Protein AF-K9DBS8-F1 (afdb_monomer)

Sequence (72 aa):
MASPIIRDPHIDEDMVLRAMFEARKRVFIDLLKWDLPVLADRYEVDHFDTPDAQYLVLTDTELHHRASTRLL

Secondary structure (DSSP, 8-state):
-PPP----TT--HHHHHHHHHHHHIIIIIIIT-----EETTTEE--TT--TT-EEEEEE-TT--EEEEEEE-

Structure (mmCIF, N/CA/C/O backbone):
data_AF-K9DBS8-F1
#
_entry.id   AF-K9DBS8-F1
#
loop_
_atom_site.group_PDB
_atom_site.id
_atom_site.type_symbol
_atom_site.label_atom_id
_atom_site.label_alt_id
_atom_site.label_comp_id
_atom_site.label_asym_id
_atom_site.label_entity_id
_atom_site.label_seq_id
_atom_site.pdbx_PDB_ins_code
_atom_site.Cartn_x
_atom_site.Cartn_y
_atom_site.Cartn_z
_atom_site.occupancy
_atom_site.B_iso_or_equiv
_atom_site.auth_seq_id
_atom_site.auth_comp_id
_atom_site.auth_asym_id
_atom_site.auth_atom_id
_atom_site.pdbx_PDB_model_num
ATOM 1 N N . MET A 1 1 ? -26.360 -12.325 2.866 1.00 41.97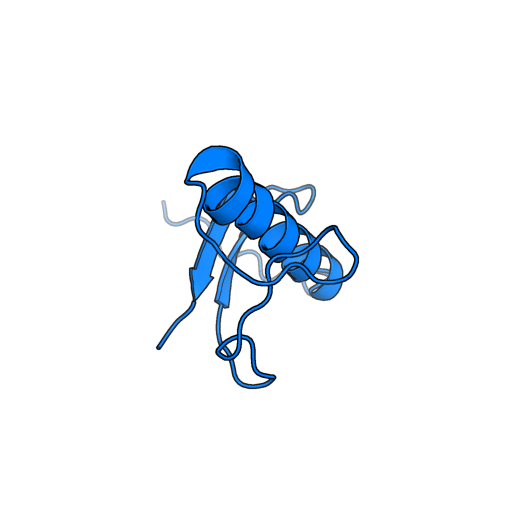 1 MET A N 1
ATOM 2 C CA . MET A 1 1 ? -26.597 -11.687 1.556 1.00 41.97 1 MET A CA 1
ATOM 3 C C . MET A 1 1 ? -25.256 -11.174 1.072 1.00 41.97 1 MET A C 1
ATOM 5 O O . MET A 1 1 ? -24.624 -10.449 1.826 1.00 41.97 1 MET A O 1
ATOM 9 N N . ALA A 1 2 ? -24.763 -11.632 -0.079 1.00 47.44 2 ALA A N 1
ATOM 10 C CA . ALA A 1 2 ? -23.516 -11.111 -0.632 1.00 47.44 2 ALA A CA 1
ATOM 11 C C . ALA A 1 2 ? -23.775 -9.672 -1.091 1.00 47.44 2 ALA A C 1
ATOM 13 O O . ALA A 1 2 ? -24.665 -9.453 -1.914 1.00 47.44 2 ALA A O 1
ATOM 14 N N . SER A 1 3 ? -23.067 -8.702 -0.509 1.00 50.12 3 SER A N 1
ATOM 15 C CA . SER A 1 3 ? -23.135 -7.315 -0.963 1.00 50.12 3 SER A CA 1
ATOM 16 C C . SER A 1 3 ? -22.774 -7.260 -2.448 1.00 50.12 3 SER A C 1
ATOM 18 O O . SER A 1 3 ? -21.818 -7.929 -2.853 1.00 50.12 3 SER A O 1
ATOM 20 N N . PRO A 1 4 ? -23.516 -6.500 -3.272 1.00 51.25 4 PRO A N 1
ATOM 21 C CA . PRO A 1 4 ? -23.128 -6.305 -4.655 1.00 51.25 4 PRO A CA 1
ATOM 22 C C . PRO A 1 4 ? -21.753 -5.644 -4.641 1.00 51.25 4 PRO A C 1
ATOM 24 O O . PRO A 1 4 ? -21.544 -4.656 -3.937 1.00 51.25 4 PRO A O 1
ATOM 27 N N . ILE A 1 5 ? -20.803 -6.214 -5.379 1.00 59.56 5 ILE A N 1
ATOM 28 C CA . ILE A 1 5 ? -19.554 -5.523 -5.683 1.00 59.56 5 ILE A CA 1
ATOM 29 C C . ILE A 1 5 ? -19.979 -4.282 -6.465 1.00 59.56 5 ILE A C 1
ATOM 31 O O . ILE A 1 5 ? -20.364 -4.388 -7.631 1.00 59.56 5 ILE A O 1
ATOM 35 N N . ILE A 1 6 ? -20.011 -3.132 -5.793 1.00 56.97 6 ILE A N 1
ATOM 36 C CA . ILE A 1 6 ? -20.296 -1.848 -6.420 1.00 56.97 6 ILE A CA 1
ATOM 37 C C . ILE A 1 6 ? -19.121 -1.594 -7.360 1.00 56.97 6 ILE A C 1
ATOM 39 O O . ILE A 1 6 ? -18.032 -1.229 -6.930 1.00 56.97 6 ILE A O 1
ATOM 43 N N . ARG A 1 7 ? -19.320 -1.865 -8.651 1.00 56.38 7 ARG A N 1
ATOM 44 C CA . ARG A 1 7 ? -18.426 -1.381 -9.699 1.00 56.38 7 ARG A CA 1
ATOM 45 C C . ARG A 1 7 ? -18.800 0.072 -9.937 1.00 56.38 7 ARG A C 1
ATOM 47 O O . ARG A 1 7 ? -19.604 0.355 -10.820 1.00 56.38 7 ARG A O 1
ATOM 54 N N . ASP A 1 8 ? -18.304 0.957 -9.081 1.00 59.78 8 ASP A N 1
ATOM 55 C CA . ASP A 1 8 ? -18.437 2.391 -9.297 1.00 59.78 8 ASP A CA 1
ATOM 56 C C . ASP A 1 8 ? -17.405 2.802 -10.364 1.00 59.78 8 ASP A C 1
ATOM 58 O O . ASP A 1 8 ? -16.206 2.640 -10.131 1.00 59.78 8 ASP A O 1
ATOM 62 N N . PRO A 1 9 ? -17.816 3.268 -11.557 1.00 58.41 9 PRO A N 1
ATOM 63 C CA . PRO A 1 9 ? -16.901 3.632 -12.642 1.00 58.41 9 PRO A CA 1
ATOM 64 C C . PRO A 1 9 ? -16.072 4.904 -12.362 1.00 58.41 9 PRO A C 1
ATOM 66 O O . PRO A 1 9 ? -15.478 5.453 -13.289 1.00 58.41 9 PRO A O 1
ATOM 69 N N . HIS A 1 10 ? -16.052 5.399 -11.121 1.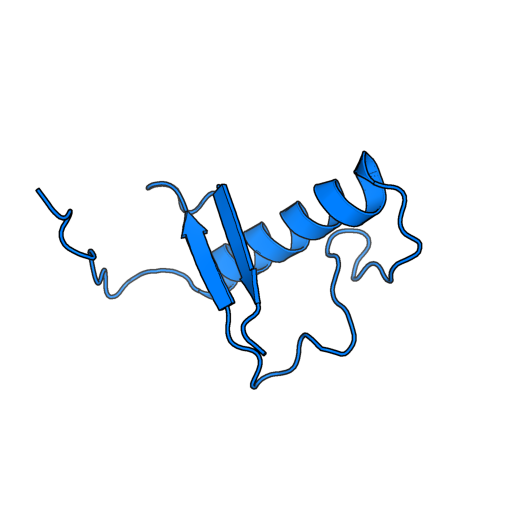00 69.62 10 HIS A N 1
ATOM 70 C CA . HIS A 1 10 ? -15.355 6.619 -10.703 1.00 69.62 10 HIS A CA 1
ATOM 71 C C . HIS A 1 10 ? -14.464 6.439 -9.463 1.00 69.62 10 HIS A C 1
ATOM 73 O O . HIS A 1 10 ? -14.188 7.408 -8.756 1.00 69.62 10 HIS A O 1
ATOM 79 N N . ILE A 1 11 ? -13.998 5.219 -9.175 1.00 78.19 11 ILE A N 1
ATOM 80 C CA . ILE A 1 11 ? -12.953 5.044 -8.158 1.00 78.19 11 ILE A CA 1
ATOM 81 C C . ILE A 1 11 ? -11.656 5.679 -8.670 1.00 78.19 11 ILE A C 1
ATOM 83 O O . ILE A 1 11 ? -11.135 5.293 -9.713 1.00 78.19 11 ILE A O 1
ATOM 87 N N . ASP A 1 12 ? -11.135 6.645 -7.916 1.00 90.00 12 ASP A N 1
ATOM 88 C CA . ASP A 1 12 ? -9.801 7.199 -8.130 1.00 90.00 12 ASP A CA 1
ATOM 89 C C . ASP A 1 12 ? -8.758 6.179 -7.642 1.00 90.00 12 ASP A C 1
ATOM 91 O O . ASP A 1 12 ? -8.438 6.088 -6.452 1.00 90.00 12 ASP A O 1
ATOM 95 N N . GLU A 1 13 ? -8.279 5.349 -8.570 1.00 90.00 13 GLU A N 1
ATOM 96 C CA . GLU A 1 13 ? -7.310 4.283 -8.293 1.00 90.00 13 GLU A CA 1
ATOM 97 C C . GLU A 1 13 ? -6.004 4.831 -7.697 1.00 90.00 13 GLU A C 1
ATOM 99 O O . GLU A 1 13 ? -5.448 4.228 -6.775 1.00 90.00 13 GLU A O 1
ATOM 104 N N . ASP A 1 14 ? -5.554 6.008 -8.140 1.00 92.88 14 ASP A N 1
ATOM 105 C CA . ASP A 1 14 ? -4.345 6.655 -7.626 1.00 92.88 14 ASP A CA 1
ATOM 106 C C . ASP A 1 14 ? -4.505 7.036 -6.151 1.00 92.88 14 ASP A C 1
ATOM 108 O O . ASP A 1 14 ? -3.584 6.840 -5.348 1.00 92.88 14 ASP A O 1
ATOM 112 N N . MET A 1 15 ? -5.670 7.564 -5.764 1.00 93.88 15 MET A N 1
ATOM 113 C CA . MET A 1 15 ? -5.970 7.851 -4.360 1.00 93.88 15 MET A CA 1
ATOM 114 C C . MET A 1 15 ? -5.970 6.580 -3.509 1.00 93.88 15 MET A C 1
ATOM 116 O O . MET A 1 15 ? -5.374 6.573 -2.426 1.00 93.88 15 MET A O 1
ATOM 120 N N . VAL A 1 16 ? -6.577 5.499 -4.006 1.00 95.12 16 VAL A N 1
ATOM 121 C CA . VAL A 1 16 ? -6.623 4.207 -3.302 1.00 95.12 16 VAL A CA 1
ATOM 122 C C . VAL A 1 16 ? -5.217 3.632 -3.111 1.00 95.12 16 VAL A C 1
ATOM 124 O O . VAL A 1 16 ? -4.860 3.220 -2.001 1.00 95.12 16 VAL A O 1
ATOM 127 N N . LEU A 1 17 ? -4.388 3.646 -4.156 1.00 95.69 17 LEU A N 1
ATOM 128 C CA . LEU A 1 17 ? -3.014 3.144 -4.094 1.00 95.69 17 LEU A CA 1
ATOM 129 C C . LEU A 1 17 ? -2.140 3.989 -3.161 1.00 95.69 17 LEU A C 1
ATOM 131 O O . LEU A 1 17 ? -1.405 3.436 -2.340 1.00 95.69 17 LEU A O 1
ATOM 135 N N . ARG A 1 18 ? -2.256 5.322 -3.199 1.00 96.25 18 ARG A N 1
ATOM 136 C CA . ARG A 1 18 ? -1.534 6.203 -2.262 1.00 96.25 18 ARG A CA 1
ATOM 137 C C . ARG A 1 18 ? -1.926 5.929 -0.813 1.00 96.25 18 ARG A C 1
ATOM 139 O O . ARG A 1 18 ? -1.045 5.821 0.041 1.00 96.25 18 ARG A O 1
ATOM 146 N N . ALA A 1 19 ? -3.222 5.772 -0.537 1.00 97.12 19 ALA A N 1
ATOM 147 C CA . ALA A 1 19 ? -3.703 5.439 0.801 1.00 97.12 19 ALA A CA 1
ATOM 148 C C . ALA A 1 19 ? -3.156 4.083 1.281 1.00 97.12 19 ALA A C 1
ATOM 150 O O . ALA A 1 19 ? -2.744 3.958 2.437 1.00 97.12 19 ALA A O 1
ATOM 151 N N . MET A 1 20 ? -3.094 3.090 0.388 1.00 97.88 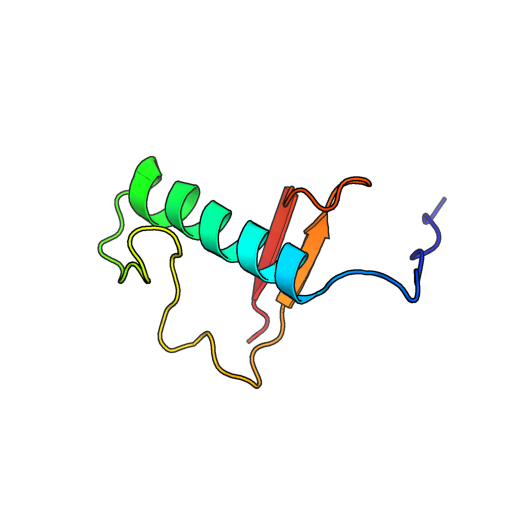20 MET A N 1
ATOM 152 C CA . MET A 1 20 ? -2.507 1.780 0.667 1.00 97.88 20 MET A CA 1
ATOM 153 C C . MET A 1 20 ? -1.011 1.866 1.006 1.00 97.88 20 MET A C 1
ATOM 155 O O . MET A 1 20 ? -0.601 1.344 2.043 1.00 97.88 20 MET A O 1
ATOM 159 N N . PHE A 1 21 ? -0.189 2.516 0.176 1.00 98.0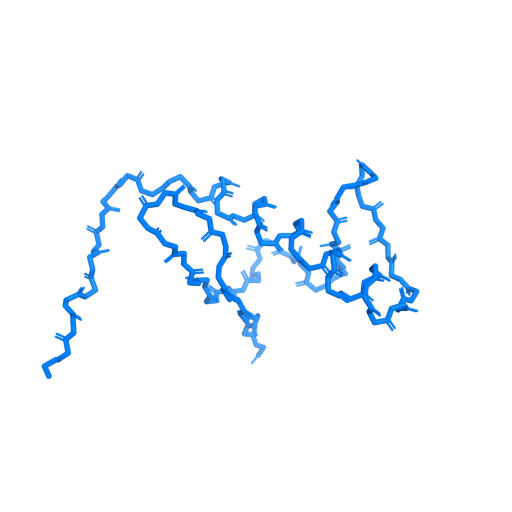6 21 PHE A N 1
ATOM 160 C CA . PHE A 1 21 ? 1.260 2.598 0.416 1.00 98.06 21 PHE A CA 1
ATOM 161 C C . PHE A 1 21 ? 1.613 3.413 1.667 1.00 98.06 21 PHE A C 1
ATOM 163 O O . PHE A 1 21 ? 2.578 3.105 2.372 1.00 98.06 21 PHE A O 1
ATOM 170 N N . GLU A 1 22 ? 0.808 4.425 1.998 1.00 98.25 22 GLU A N 1
ATOM 171 C CA . GLU A 1 22 ? 0.957 5.169 3.251 1.00 98.25 22 GLU A CA 1
ATOM 172 C C . GLU A 1 22 ? 0.601 4.289 4.464 1.00 98.25 22 GLU A C 1
ATOM 174 O O . GLU A 1 22 ? 1.301 4.293 5.481 1.00 98.25 22 GLU A O 1
ATOM 179 N N . ALA A 1 23 ? -0.458 3.478 4.356 1.00 98.12 23 ALA A N 1
ATOM 180 C CA . ALA A 1 23 ? -0.826 2.516 5.392 1.00 98.12 23 ALA A CA 1
ATOM 181 C C . ALA A 1 23 ? 0.244 1.432 5.586 1.00 98.12 23 ALA A C 1
ATOM 183 O O . ALA A 1 23 ? 0.548 1.077 6.727 1.00 98.12 23 ALA A O 1
ATOM 184 N N . ARG A 1 24 ? 0.864 0.953 4.503 1.00 98.31 24 ARG A N 1
ATOM 185 C CA . ARG A 1 24 ? 1.974 -0.008 4.565 1.00 98.31 24 ARG A CA 1
ATOM 186 C C . ARG A 1 24 ? 3.178 0.552 5.321 1.00 98.31 24 ARG A C 1
ATOM 188 O O . ARG A 1 24 ? 3.678 -0.139 6.205 1.00 98.31 24 ARG A O 1
ATOM 195 N N . LYS A 1 25 ? 3.567 1.817 5.101 1.00 98.44 25 LYS A N 1
ATOM 196 C CA . LYS A 1 25 ? 4.609 2.477 5.917 1.00 98.44 25 LYS A CA 1
ATOM 197 C C . LYS A 1 25 ? 4.246 2.451 7.402 1.00 98.44 25 LYS A C 1
ATOM 199 O O . LYS A 1 25 ? 5.067 2.043 8.224 1.00 98.44 25 LYS A O 1
ATOM 204 N N . ARG A 1 26 ? 3.011 2.841 7.748 1.00 98.12 26 ARG A N 1
ATOM 205 C CA . ARG A 1 26 ? 2.549 2.843 9.148 1.00 98.12 26 ARG A CA 1
ATOM 206 C C . ARG A 1 26 ? 2.637 1.459 9.791 1.00 98.12 26 ARG A C 1
ATOM 208 O O . ARG A 1 26 ? 3.014 1.347 10.953 1.00 98.12 26 ARG A O 1
ATOM 215 N N . VAL A 1 27 ? 2.281 0.408 9.057 1.00 97.88 27 VAL A N 1
ATOM 216 C CA . VAL A 1 27 ? 2.281 -0.960 9.588 1.00 97.88 27 VAL A CA 1
ATOM 217 C C . VAL A 1 27 ? 3.688 -1.551 9.591 1.00 97.88 27 VAL A C 1
ATOM 219 O O . VAL A 1 27 ? 4.191 -1.908 10.651 1.00 97.88 27 VAL A O 1
ATOM 222 N N . PHE A 1 28 ? 4.346 -1.660 8.443 1.00 98.12 28 PHE A N 1
ATOM 223 C CA . PHE A 1 28 ? 5.607 -2.393 8.334 1.00 98.12 28 PHE A CA 1
ATOM 224 C C . PHE A 1 28 ? 6.776 -1.643 8.967 1.00 98.12 28 PHE A C 1
ATOM 226 O O . PHE A 1 28 ? 7.567 -2.237 9.696 1.00 98.12 28 PHE A O 1
ATOM 233 N N . ILE A 1 29 ? 6.856 -0.332 8.760 1.00 97.94 29 ILE A N 1
ATOM 234 C CA . ILE A 1 29 ? 7.995 0.463 9.224 1.00 97.94 29 ILE A CA 1
ATOM 235 C C . ILE A 1 29 ? 7.689 1.060 10.593 1.00 97.94 29 ILE A C 1
ATOM 237 O O . ILE A 1 29 ? 8.420 0.820 11.552 1.00 97.94 29 ILE A O 1
ATOM 241 N N . ASP A 1 30 ? 6.592 1.804 10.735 1.00 97.94 30 ASP A N 1
ATOM 242 C CA . ASP A 1 30 ? 6.361 2.550 11.975 1.00 97.94 30 ASP A CA 1
ATOM 243 C C . ASP A 1 30 ? 5.939 1.634 13.135 1.00 97.94 30 ASP A C 1
ATOM 245 O O . ASP A 1 30 ? 6.414 1.828 14.256 1.00 97.94 30 ASP A O 1
ATOM 249 N N . LEU A 1 31 ? 5.088 0.633 12.892 1.00 98.19 31 LEU A N 1
ATOM 250 C CA . LEU A 1 31 ? 4.612 -0.295 13.923 1.00 98.19 31 LEU A CA 1
ATOM 251 C C . LEU A 1 31 ? 5.523 -1.520 14.074 1.00 98.19 31 LEU A C 1
ATOM 253 O O . LEU A 1 31 ? 5.977 -1.799 15.183 1.00 98.19 31 LEU A O 1
ATOM 257 N N . LEU A 1 32 ? 5.796 -2.246 12.985 1.00 98.25 32 LEU A N 1
ATOM 258 C CA . LEU A 1 32 ? 6.574 -3.491 13.023 1.00 98.25 32 LEU A CA 1
ATOM 259 C C . LEU A 1 32 ? 8.094 -3.275 12.988 1.00 98.25 32 LEU A C 1
ATOM 261 O O . LEU A 1 32 ? 8.833 -4.221 13.257 1.00 98.25 32 LEU A O 1
ATOM 265 N N . LYS A 1 33 ? 8.561 -2.047 12.721 1.00 97.81 33 LYS A N 1
ATOM 266 C CA . LYS A 1 33 ? 9.986 -1.663 12.729 1.00 97.81 33 LYS A CA 1
ATOM 267 C C . LYS A 1 33 ? 10.844 -2.418 11.713 1.00 97.81 33 LYS A C 1
ATOM 269 O O . LYS A 1 33 ? 12.018 -2.671 11.968 1.00 97.81 33 LYS A O 1
ATOM 274 N N . TRP A 1 34 ? 10.269 -2.787 10.572 1.00 97.94 34 TRP A N 1
ATOM 275 C CA . TRP A 1 34 ? 11.032 -3.381 9.479 1.00 97.94 34 TRP A CA 1
ATOM 276 C C . TRP A 1 34 ? 11.903 -2.323 8.801 1.00 97.94 34 TRP A C 1
ATOM 278 O O . TRP A 1 34 ? 11.497 -1.171 8.654 1.00 97.94 34 TRP A O 1
ATOM 288 N N . ASP A 1 35 ? 13.096 -2.737 8.381 1.00 96.75 35 ASP A N 1
ATOM 289 C CA . ASP A 1 35 ? 14.031 -1.901 7.632 1.00 96.75 35 ASP A CA 1
ATOM 290 C C . ASP A 1 35 ? 13.706 -1.997 6.134 1.00 96.75 35 ASP A C 1
ATOM 292 O O . ASP A 1 35 ? 14.156 -2.907 5.436 1.00 96.75 35 ASP A O 1
ATOM 296 N N . LEU A 1 36 ? 12.821 -1.112 5.672 1.00 96.00 36 LEU A N 1
ATOM 297 C CA . LEU A 1 36 ? 12.310 -1.060 4.301 1.00 96.00 36 LEU A CA 1
ATOM 298 C C . LEU A 1 36 ? 12.470 0.351 3.713 1.00 96.00 36 LEU A C 1
ATOM 300 O O . LEU A 1 36 ? 12.457 1.335 4.458 1.00 96.00 36 LEU A O 1
ATOM 304 N N . PRO A 1 37 ? 12.586 0.478 2.378 1.00 95.00 37 PRO A N 1
ATOM 305 C CA . PRO A 1 37 ? 12.681 1.776 1.720 1.00 95.00 37 PRO A CA 1
ATOM 306 C C . PRO A 1 37 ? 11.420 2.626 1.926 1.00 95.00 37 PRO A C 1
ATOM 308 O O . PRO A 1 37 ? 10.291 2.133 1.889 1.00 95.00 37 PRO A O 1
ATOM 311 N N . VAL A 1 38 ? 11.627 3.937 2.079 1.00 96.69 38 VAL A N 1
ATOM 312 C CA . VAL A 1 38 ? 10.552 4.933 2.134 1.00 96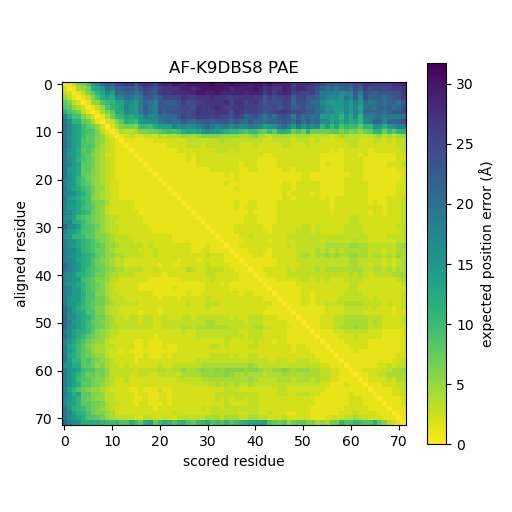.69 38 VAL A CA 1
ATOM 313 C C . VAL A 1 38 ? 10.685 5.884 0.950 1.00 96.69 38 VAL A C 1
ATOM 315 O O . VAL A 1 38 ? 11.705 6.550 0.779 1.00 96.69 38 VAL A O 1
ATOM 318 N N . LEU A 1 39 ? 9.635 5.975 0.140 1.00 96.50 39 LEU A N 1
ATOM 319 C CA . LEU A 1 39 ? 9.540 6.913 -0.968 1.00 96.50 39 LEU A CA 1
ATOM 320 C C . LEU A 1 39 ? 8.925 8.234 -0.491 1.00 96.50 39 LEU A C 1
ATOM 322 O O . LEU A 1 39 ? 7.846 8.250 0.109 1.00 96.50 39 LEU A O 1
ATOM 326 N N . ALA A 1 40 ? 9.606 9.342 -0.800 1.00 95.56 40 ALA A N 1
ATOM 327 C CA . ALA A 1 40 ? 9.185 10.705 -0.457 1.00 95.56 40 ALA A CA 1
ATOM 328 C C . ALA A 1 40 ? 8.829 10.879 1.035 1.00 95.56 40 ALA A C 1
ATOM 330 O O . ALA A 1 40 ? 7.871 11.577 1.365 1.00 95.56 40 ALA A O 1
ATOM 331 N N . ASP A 1 41 ? 9.550 10.173 1.915 1.00 95.69 41 ASP A N 1
ATOM 332 C CA . ASP A 1 41 ? 9.328 10.118 3.370 1.00 95.69 41 ASP A CA 1
ATOM 333 C C . ASP A 1 41 ? 7.902 9.716 3.802 1.00 95.69 41 ASP A C 1
ATOM 335 O O . ASP A 1 41 ? 7.519 9.872 4.966 1.00 95.69 41 ASP A O 1
ATOM 339 N N . ARG A 1 42 ? 7.101 9.163 2.882 1.00 97.38 42 ARG A N 1
ATOM 340 C CA . ARG A 1 42 ? 5.657 8.977 3.077 1.00 97.38 42 ARG A CA 1
ATOM 341 C C . ARG A 1 42 ? 5.150 7.579 2.755 1.00 97.38 42 ARG A C 1
ATOM 343 O O . ARG A 1 42 ? 4.253 7.099 3.444 1.00 97.38 42 ARG A O 1
ATOM 350 N N . TYR A 1 43 ? 5.702 6.930 1.740 1.00 98.25 43 TYR A N 1
ATOM 351 C CA . TYR A 1 43 ? 5.162 5.682 1.207 1.00 98.25 43 TYR A CA 1
ATOM 352 C C . TYR A 1 43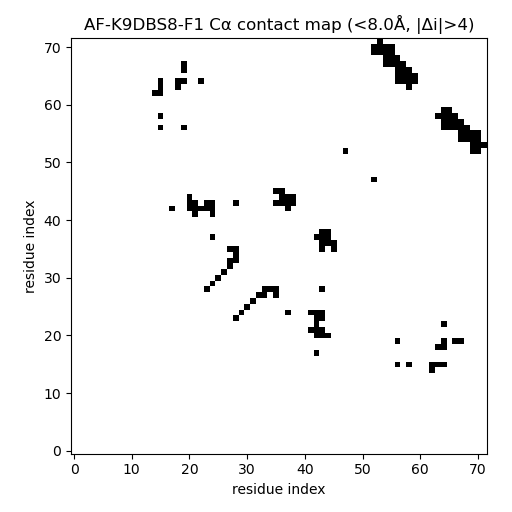 ? 6.157 4.545 1.385 1.00 98.25 43 TYR A C 1
ATOM 354 O O . TYR A 1 43 ? 7.345 4.729 1.141 1.00 98.25 43 TYR A O 1
ATOM 362 N N . GLU A 1 44 ? 5.679 3.370 1.779 1.00 98.06 44 GLU A N 1
ATOM 363 C CA . GLU A 1 44 ? 6.476 2.147 1.684 1.00 98.06 44 GLU A CA 1
ATOM 364 C C . GLU A 1 44 ? 6.206 1.518 0.317 1.00 98.06 44 GLU A C 1
ATOM 366 O O . GLU A 1 44 ? 5.055 1.222 0.001 1.00 98.06 44 GLU A O 1
ATOM 371 N N . VAL A 1 45 ? 7.257 1.406 -0.498 1.00 96.81 45 VAL A N 1
ATOM 372 C CA . VAL A 1 45 ? 7.227 0.852 -1.859 1.00 96.81 45 VAL A CA 1
ATOM 373 C C . VAL A 1 45 ? 8.489 0.013 -2.042 1.00 96.81 45 VAL A C 1
ATOM 375 O O . VAL A 1 45 ? 9.598 0.540 -1.929 1.00 96.81 45 VAL A O 1
ATOM 378 N N . ASP A 1 46 ? 8.328 -1.275 -2.329 1.00 94.81 46 ASP A N 1
ATOM 379 C CA . ASP A 1 46 ? 9.416 -2.237 -2.501 1.00 94.81 46 ASP A CA 1
ATOM 380 C C . ASP A 1 46 ? 9.604 -2.647 -3.977 1.00 94.81 46 ASP A C 1
ATOM 382 O O . ASP A 1 46 ? 8.929 -2.174 -4.889 1.00 94.81 46 ASP A O 1
ATOM 386 N N . HIS A 1 47 ? 10.563 -3.536 -4.238 1.00 94.50 47 HIS A N 1
ATOM 387 C CA . HIS A 1 47 ? 10.893 -3.981 -5.596 1.00 94.50 47 HIS A CA 1
ATOM 388 C C . HIS A 1 47 ? 9.834 -4.894 -6.236 1.00 94.50 47 HIS A C 1
ATOM 390 O O . HIS A 1 47 ? 9.924 -5.176 -7.431 1.00 94.50 47 HIS A O 1
ATOM 396 N N . PHE A 1 48 ? 8.858 -5.376 -5.467 1.00 94.81 48 PHE A N 1
ATOM 397 C CA . PHE A 1 48 ? 7.736 -6.153 -5.987 1.00 94.81 48 PHE A CA 1
ATOM 398 C C . PHE A 1 48 ? 6.553 -5.256 -6.378 1.00 94.81 48 PHE A C 1
ATOM 400 O O . PHE A 1 48 ? 5.620 -5.737 -7.019 1.00 94.81 48 PHE A O 1
ATOM 407 N N . ASP A 1 49 ? 6.576 -3.967 -6.024 1.00 95.25 49 ASP A N 1
ATOM 408 C CA . ASP A 1 49 ? 5.564 -2.986 -6.419 1.00 95.25 49 ASP A CA 1
ATOM 409 C C . ASP A 1 49 ? 5.800 -2.504 -7.866 1.00 95.25 49 ASP A C 1
ATOM 411 O O . ASP A 1 49 ? 6.105 -1.343 -8.140 1.00 95.25 49 ASP A O 1
ATOM 415 N N . THR A 1 50 ? 5.694 -3.442 -8.809 1.00 94.31 50 THR A N 1
ATOM 416 C CA . THR A 1 50 ? 5.879 -3.216 -10.249 1.00 94.31 50 THR A CA 1
ATOM 417 C C . THR A 1 50 ? 4.578 -2.754 -10.924 1.00 94.31 50 THR A C 1
ATOM 419 O O . THR A 1 50 ? 3.5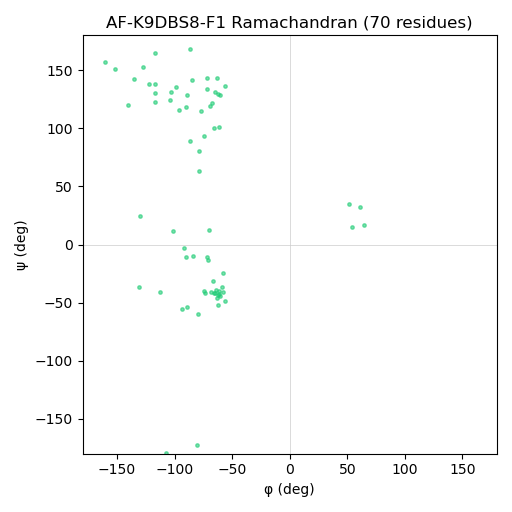02 -2.880 -10.338 1.00 94.31 50 THR A O 1
ATOM 422 N N . PRO A 1 51 ? 4.628 -2.271 -12.183 1.00 93.06 51 PRO A N 1
ATOM 423 C CA . PRO A 1 51 ? 3.418 -1.960 -12.952 1.00 93.06 51 PRO A CA 1
ATOM 424 C C . PRO A 1 51 ? 2.460 -3.146 -13.150 1.00 93.06 51 PRO A C 1
ATOM 426 O O . PRO A 1 51 ? 1.270 -2.932 -13.347 1.00 93.06 51 PRO A O 1
ATOM 429 N N . ASP A 1 52 ? 2.968 -4.381 -13.083 1.00 94.06 52 ASP A N 1
ATOM 430 C CA . ASP A 1 52 ? 2.173 -5.607 -13.233 1.00 94.06 52 ASP A CA 1
ATOM 431 C C . ASP A 1 52 ? 1.657 -6.154 -11.889 1.00 94.06 52 ASP A C 1
ATOM 433 O O . ASP A 1 52 ? 0.945 -7.162 -11.856 1.00 94.06 52 ASP A O 1
ATOM 437 N N . ALA A 1 53 ? 2.022 -5.524 -10.767 1.00 95.56 53 ALA A N 1
ATOM 438 C CA . ALA A 1 53 ? 1.614 -5.973 -9.446 1.00 95.56 53 ALA A CA 1
ATOM 439 C C . ALA A 1 53 ? 0.095 -5.856 -9.270 1.00 95.56 53 ALA A C 1
ATOM 441 O O . ALA A 1 53 ? -0.514 -4.817 -9.525 1.00 95.56 53 ALA A O 1
ATOM 442 N N . GLN A 1 54 ? -0.520 -6.933 -8.785 1.00 95.94 54 GLN A N 1
ATOM 443 C CA . GLN A 1 54 ? -1.957 -6.985 -8.552 1.00 95.94 54 GLN A CA 1
ATOM 444 C C . GLN A 1 54 ? -2.260 -6.840 -7.066 1.00 95.94 54 GLN A C 1
ATOM 446 O O . GLN A 1 54 ? -1.703 -7.553 -6.227 1.00 95.94 54 GLN A O 1
ATOM 451 N N . TYR A 1 55 ? -3.196 -5.949 -6.746 1.00 96.12 55 TYR A N 1
ATOM 452 C CA . TYR A 1 55 ? -3.642 -5.706 -5.380 1.00 96.12 55 TYR A CA 1
ATOM 453 C C . TYR A 1 55 ? -5.139 -5.945 -5.251 1.00 96.12 55 TYR A C 1
ATOM 455 O O . TYR A 1 55 ? -5.933 -5.496 -6.076 1.00 96.12 55 TYR A O 1
ATOM 463 N N . LEU A 1 56 ? -5.528 -6.595 -4.159 1.00 96.06 56 LEU A N 1
ATOM 464 C CA . LEU A 1 56 ? -6.883 -6.498 -3.636 1.00 96.06 56 LEU A CA 1
ATOM 465 C C . LEU A 1 56 ? -6.861 -5.439 -2.536 1.00 96.06 56 LEU A C 1
ATOM 467 O O . LEU A 1 56 ? -6.198 -5.637 -1.516 1.00 96.06 56 LEU A O 1
ATOM 471 N N . VAL A 1 57 ? -7.581 -4.337 -2.734 1.00 95.88 57 VAL A N 1
ATOM 472 C CA . VAL A 1 57 ? -7.674 -3.242 -1.762 1.00 95.88 57 VAL A CA 1
ATOM 473 C C . VAL A 1 57 ? -9.115 -3.097 -1.292 1.00 95.88 57 VAL A C 1
ATOM 475 O O . VAL A 1 57 ? -10.043 -3.046 -2.095 1.00 95.88 57 VAL A O 1
ATOM 478 N N . LEU A 1 58 ? -9.295 -3.041 0.024 1.00 95.62 58 LEU A N 1
ATOM 479 C CA . LEU A 1 58 ? -10.562 -2.734 0.668 1.00 95.62 58 LEU A CA 1
ATOM 480 C C . LEU A 1 58 ? -10.513 -1.299 1.182 1.00 95.62 58 LEU A C 1
ATOM 482 O O . LEU A 1 58 ? -9.647 -0.956 1.996 1.00 95.62 58 LEU A O 1
ATOM 486 N N . THR A 1 59 ? -11.480 -0.496 0.757 1.00 93.12 59 THR A N 1
ATOM 487 C CA . THR A 1 59 ? -11.692 0.863 1.252 1.00 93.12 59 THR A CA 1
ATOM 488 C C . THR A 1 59 ? -13.044 0.992 1.943 1.00 93.12 59 THR A C 1
ATOM 490 O O . THR A 1 59 ? -13.916 0.131 1.798 1.00 93.12 59 THR A O 1
ATOM 493 N N . ASP A 1 60 ? -13.225 2.065 2.707 1.00 89.88 60 ASP A N 1
ATOM 494 C CA . ASP A 1 60 ? -14.568 2.546 3.035 1.00 89.88 60 ASP A CA 1
ATOM 495 C C . ASP A 1 60 ? -15.155 3.386 1.880 1.00 89.88 60 ASP A C 1
ATOM 497 O O . ASP A 1 60 ? -14.595 3.442 0.780 1.00 89.88 60 ASP A O 1
ATOM 501 N N . THR A 1 61 ? -16.310 4.012 2.115 1.00 86.25 61 THR A N 1
ATOM 502 C CA . THR A 1 61 ? -17.007 4.858 1.133 1.00 86.25 61 THR A CA 1
ATOM 503 C C . THR A 1 61 ? -16.305 6.188 0.853 1.00 86.25 61 THR A C 1
ATOM 505 O O . THR A 1 61 ? -16.671 6.862 -0.102 1.00 86.25 61 THR A O 1
ATOM 508 N N . GLU A 1 62 ? -15.324 6.576 1.671 1.00 86.94 62 GLU A N 1
ATOM 509 C CA . GLU A 1 62 ? -14.518 7.795 1.518 1.00 86.94 62 GLU A CA 1
ATOM 510 C C . GLU A 1 62 ? -13.131 7.486 0.915 1.00 86.94 62 GLU A C 1
ATOM 512 O O . GLU A 1 62 ? -12.253 8.345 0.893 1.00 86.94 62 GLU A O 1
ATOM 517 N N . LEU A 1 63 ? -12.934 6.263 0.401 1.00 86.88 63 LEU A N 1
ATOM 518 C CA . LEU A 1 63 ? -11.673 5.747 -0.149 1.00 86.88 63 LEU A CA 1
ATOM 519 C C . LEU A 1 63 ? -10.531 5.628 0.875 1.00 86.88 63 LEU A C 1
ATOM 521 O O . LEU A 1 63 ? -9.372 5.441 0.491 1.00 86.88 63 LEU A O 1
ATOM 525 N N . HIS A 1 64 ? -10.822 5.647 2.179 1.00 91.12 64 HIS A N 1
ATOM 526 C CA . HIS A 1 64 ? -9.792 5.354 3.169 1.00 91.12 64 HIS A CA 1
ATOM 527 C C . HIS A 1 64 ? -9.438 3.868 3.152 1.00 91.12 64 HIS A C 1
ATOM 529 O O . HIS A 1 64 ? -10.309 2.995 3.181 1.00 91.12 64 HIS A O 1
ATOM 535 N N . HIS A 1 65 ? -8.137 3.577 3.157 1.00 96.38 65 HIS A N 1
ATOM 536 C CA . HIS A 1 65 ? -7.625 2.210 3.209 1.00 96.38 65 HIS A CA 1
ATOM 537 C C . HIS A 1 65 ? -8.053 1.502 4.503 1.00 96.38 65 HIS A C 1
ATOM 539 O O . HIS A 1 65 ? -7.876 2.022 5.607 1.00 96.38 65 HIS A O 1
ATOM 545 N N . ARG A 1 66 ? -8.611 0.296 4.358 1.00 96.75 66 ARG A N 1
ATOM 546 C CA . ARG A 1 66 ? -8.988 -0.592 5.471 1.00 96.75 66 ARG A CA 1
ATOM 547 C C . ARG A 1 66 ? -8.126 -1.843 5.512 1.00 96.75 66 ARG A C 1
ATOM 549 O O . ARG A 1 66 ? -7.771 -2.304 6.594 1.00 96.75 66 ARG A O 1
ATOM 556 N N . ALA A 1 67 ? -7.835 -2.407 4.345 1.00 96.75 67 ALA A N 1
ATOM 557 C CA . ALA A 1 67 ? -6.971 -3.565 4.189 1.00 96.75 67 ALA A CA 1
ATOM 558 C C . ALA A 1 67 ? -6.476 -3.657 2.746 1.00 96.75 67 ALA A C 1
ATOM 560 O O . ALA A 1 67 ? -7.115 -3.163 1.819 1.00 96.75 67 ALA A O 1
ATOM 561 N N . SER A 1 68 ? -5.352 -4.334 2.551 1.00 97.25 68 SER A N 1
ATOM 562 C CA . SER A 1 68 ? -4.860 -4.676 1.223 1.00 97.25 68 SER A CA 1
ATOM 563 C C . SER A 1 68 ? -4.040 -5.950 1.265 1.00 97.25 68 SER A C 1
ATOM 565 O O . SER A 1 68 ? -3.371 -6.222 2.262 1.00 97.25 68 SER A O 1
ATOM 567 N N . THR A 1 69 ? -4.033 -6.683 0.160 1.00 97.12 69 THR A N 1
ATOM 568 C CA . THR A 1 69 ? -3.063 -7.749 -0.082 1.00 97.12 69 THR A CA 1
ATOM 569 C C . THR A 1 69 ? -2.531 -7.647 -1.502 1.00 97.12 69 THR A C 1
ATOM 571 O O . THR A 1 69 ? -3.279 -7.322 -2.425 1.00 97.12 69 THR A O 1
ATOM 574 N N . ARG A 1 70 ? -1.240 -7.934 -1.665 1.00 97.06 70 ARG A N 1
ATOM 575 C CA . ARG A 1 70 ? -0.615 -8.151 -2.972 1.00 97.06 70 ARG A CA 1
ATOM 576 C C . ARG A 1 70 ? -0.822 -9.612 -3.368 1.00 97.06 70 ARG A C 1
ATOM 578 O O . ARG A 1 70 ? -0.788 -10.486 -2.499 1.00 97.06 70 ARG A O 1
ATOM 585 N N . LEU A 1 71 ? -1.082 -9.861 -4.643 1.00 95.56 71 LEU A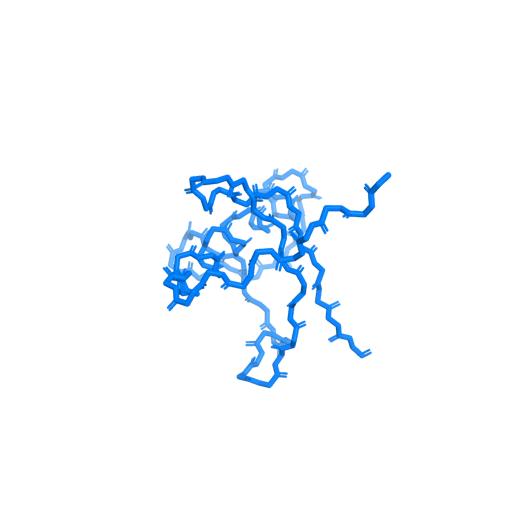 N 1
ATOM 586 C CA . LEU A 1 71 ? -1.204 -11.201 -5.215 1.00 95.56 71 LEU A CA 1
ATOM 587 C C . LEU A 1 71 ? 0.126 -11.568 -5.887 1.00 95.56 71 LEU A C 1
ATOM 589 O O . LEU A 1 71 ? 0.715 -10.724 -6.561 1.00 95.56 71 LEU A O 1
ATOM 593 N N . LEU A 1 72 ? 0.596 -12.797 -5.660 1.00 83.56 72 LEU A N 1
ATOM 594 C CA . LEU A 1 72 ? 1.839 -13.358 -6.201 1.00 83.56 72 LEU A CA 1
ATOM 595 C C . LEU A 1 72 ? 1.546 -14.661 -6.946 1.00 83.56 72 LEU A C 1
ATOM 597 O O . LEU A 1 72 ? 0.653 -15.402 -6.471 1.00 83.56 72 LEU A O 1
#

Solvent-accessible surface area (backbone atoms only — not comparable to full-atom values): 4575 Å² total; per-residue (Å²): 131,85,75,77,82,78,81,61,98,75,71,59,60,67,58,42,52,51,39,42,25,34,49,43,24,49,45,45,3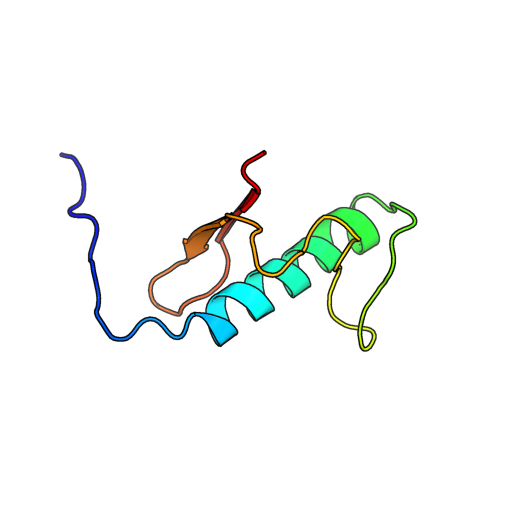8,71,66,67,62,50,95,68,61,63,51,91,87,53,26,36,63,60,93,73,72,45,96,83,55,46,71,53,73,43,56,54,99,84,49,47,60,74,48,73,47,78,64,132

InterPro domains:
  IPR001690 Autoinducer synthase [PF00765] (16-71)
  IPR001690 Autoinducer synthase [PS51187] (1-72)
  IPR016181 Acyl-CoA N-acyltransferase [SSF55729] (14-72)

Foldseek 3Di:
DDDPPPPDVDPPVVLLVLLVQQVCCCPVCVPVNDDADDDPVGGGDDPLNDPPWDKDFDADPVSHTDDMDIDD

Radius of gyration: 13.39 Å; Cα contacts (8 Å, |Δi|>4): 77; chains: 1; bounding box: 41×24×27 Å

Organism: NCBI:txid883163

Nearest PDB structures (foldseek):
  3p2h-assembly1_A  TM=7.513E-01  e=1.245E-02  Burkholderia glumae
  5w8a-assembly1_A  TM=8.400E-01  e=2.009E-01  Bradyrhizobium japonicum
  5jhf-assembly2_B  TM=3.445E-01  e=3.242E+00  Lachancea thermotolerans CBS 6340

pLDDT: mean 89.52, std 14.53, range [41.97, 98.44]

Mean predicted aligned error: 5.61 Å